Protein AF-A0A1M2ZT88-F1 (afdb_monomer_lite)

pLDDT: mean 84.91, std 18.12, range [32.75, 98.5]

Secondary structure (DSSP, 8-state):
--GGGGS-TTTTTGGGSSPPPHHHHHHHHHHHHHHHHHHHHHHHHHHHHHH--GGGGHHHHHHHHHHHHHHHHHHHTSTT-HHHHHHHHHHHHHHHHHHHHHHHHHHHHHHH--

Foldseek 3Di:
DDPPQPPDPQNVPPPPDDDDDPVVVLVVVLVVLLVVLVVLQVVLLVLLVVQDDDPSNVLNVVLVVLLVVLSVQLSVCVVVDDVSNVSSVCSSVVSSVVSNVNSVVSVVCVVPVD

Radius of gyration: 18.71 Å; chains: 1; bounding box: 45×30×52 Å

Structure (mmCIF, N/CA/C/O backbone):
data_AF-A0A1M2ZT88-F1
#
_entry.id   AF-A0A1M2ZT88-F1
#
loop_
_atom_site.group_PDB
_atom_site.id
_atom_site.type_symbol
_atom_site.label_atom_id
_atom_site.label_alt_id
_atom_site.label_comp_id
_atom_site.label_asym_id
_atom_site.label_entity_id
_atom_site.label_seq_id
_atom_site.pdbx_PDB_ins_code
_atom_site.Cartn_x
_atom_site.Cartn_y
_atom_site.Cartn_z
_atom_site.occupancy
_atom_site.B_iso_or_equiv
_atom_site.auth_seq_id
_atom_site.auth_comp_id
_atom_site.auth_asym_id
_atom_site.auth_atom_id
_atom_site.pdbx_PDB_model_num
ATOM 1 N N . MET A 1 1 ? 9.270 -18.933 -9.554 1.00 32.75 1 MET A N 1
ATOM 2 C CA . MET A 1 1 ? 10.526 -18.760 -10.325 1.00 32.75 1 MET A CA 1
ATOM 3 C C . MET A 1 1 ? 10.169 -18.520 -11.788 1.00 32.75 1 MET A C 1
ATOM 5 O O . MET A 1 1 ? 9.550 -19.391 -12.380 1.00 32.75 1 MET A O 1
ATOM 9 N N . SER A 1 2 ? 10.448 -17.339 -12.350 1.00 37.09 2 SER A N 1
ATOM 10 C CA . SER A 1 2 ? 9.938 -16.959 -13.679 1.00 37.09 2 SER A CA 1
ATOM 11 C C . SER A 1 2 ? 10.751 -17.571 -14.832 1.00 37.09 2 SER A C 1
ATOM 13 O O . SER A 1 2 ? 11.984 -17.624 -14.809 1.00 37.09 2 SER A O 1
ATOM 15 N N . SER A 1 3 ? 10.013 -18.035 -15.840 1.00 46.50 3 SER A N 1
ATOM 16 C CA . SER A 1 3 ? 10.423 -18.757 -17.052 1.00 46.50 3 SER A CA 1
ATOM 17 C C . SER A 1 3 ? 11.121 -17.895 -18.114 1.00 46.50 3 SER A C 1
ATOM 19 O O . SER A 1 3 ? 11.584 -18.420 -19.124 1.00 46.50 3 SER A O 1
ATOM 21 N N . ALA A 1 4 ? 11.233 -16.581 -17.891 1.00 48.16 4 ALA A N 1
ATOM 22 C CA . ALA A 1 4 ? 11.850 -15.652 -18.839 1.00 48.16 4 ALA A CA 1
ATOM 23 C C . ALA A 1 4 ? 13.364 -15.884 -19.009 1.00 48.16 4 ALA A C 1
ATOM 25 O O . ALA A 1 4 ? 13.892 -15.677 -20.095 1.00 48.16 4 ALA A O 1
ATOM 26 N N . ARG A 1 5 ? 14.042 -16.398 -17.972 1.00 47.25 5 ARG A N 1
ATOM 27 C CA . ARG A 1 5 ? 15.488 -16.696 -17.995 1.00 47.25 5 ARG A CA 1
ATOM 28 C C . ARG A 1 5 ? 15.885 -17.789 -18.993 1.00 47.25 5 ARG A C 1
ATOM 30 O O . ARG A 1 5 ? 17.045 -17.878 -19.358 1.00 47.25 5 ARG A O 1
ATOM 37 N N . TYR A 1 6 ? 14.942 -18.630 -19.419 1.00 48.12 6 TYR A N 1
ATOM 38 C CA . TYR A 1 6 ? 15.257 -19.802 -20.240 1.00 48.12 6 TYR A CA 1
ATOM 39 C C . TYR A 1 6 ? 15.208 -19.528 -21.753 1.00 48.12 6 TYR A C 1
ATOM 41 O O . TYR A 1 6 ? 15.712 -20.329 -22.530 1.00 48.12 6 TYR A O 1
ATOM 49 N N . ARG A 1 7 ? 14.592 -18.423 -22.203 1.00 47.28 7 ARG A N 1
ATOM 50 C CA . ARG A 1 7 ? 14.289 -18.214 -23.636 1.00 47.28 7 ARG A CA 1
ATOM 51 C C . ARG A 1 7 ? 15.232 -17.263 -24.377 1.00 47.28 7 ARG A C 1
ATOM 53 O O . ARG A 1 7 ? 15.109 -17.143 -25.589 1.00 47.28 7 ARG A O 1
ATOM 60 N N . SER A 1 8 ? 16.154 -16.602 -23.683 1.00 45.50 8 SER A N 1
ATOM 61 C CA . SER A 1 8 ? 17.105 -15.661 -24.283 1.00 45.50 8 SER A CA 1
ATOM 62 C C . SER A 1 8 ? 18.515 -16.227 -24.184 1.00 45.50 8 SER A C 1
ATOM 64 O O . SER A 1 8 ? 19.013 -16.440 -23.083 1.00 45.50 8 SER A O 1
ATOM 66 N N . ALA A 1 9 ? 19.174 -16.457 -25.324 1.00 53.00 9 ALA A N 1
ATOM 67 C CA . ALA A 1 9 ? 20.548 -16.965 -25.371 1.00 53.00 9 ALA A CA 1
ATOM 68 C C . ALA A 1 9 ? 21.548 -16.072 -24.604 1.00 53.00 9 ALA A C 1
ATOM 70 O O . ALA A 1 9 ? 22.553 -16.575 -24.107 1.00 53.00 9 ALA A O 1
ATOM 71 N N . ALA A 1 10 ? 21.244 -14.776 -24.454 1.00 52.69 10 ALA A N 1
ATOM 72 C CA . ALA A 1 10 ? 22.039 -13.833 -23.668 1.00 52.69 10 ALA A CA 1
ATOM 73 C C . ALA A 1 10 ? 21.863 -13.998 -22.144 1.00 52.69 10 ALA A C 1
ATOM 75 O O . ALA A 1 10 ? 22.775 -13.681 -21.391 1.00 52.69 10 ALA A O 1
ATOM 76 N N . ASP A 1 11 ? 20.726 -14.533 -21.685 1.00 49.03 11 ASP A N 1
ATOM 77 C CA . ASP A 1 11 ? 20.354 -14.583 -20.262 1.00 49.03 11 ASP A CA 1
ATOM 78 C C . ASP A 1 11 ? 20.453 -16.004 -19.650 1.00 49.03 11 ASP A C 1
ATOM 80 O O . ASP A 1 11 ? 20.220 -16.191 -18.453 1.00 49.03 11 ASP A O 1
ATOM 84 N N . ILE A 1 12 ? 20.836 -17.016 -20.447 1.00 53.91 12 ILE A N 1
ATOM 85 C CA . ILE A 1 12 ? 21.057 -18.415 -20.011 1.00 53.91 12 ILE A CA 1
ATOM 86 C C . ILE A 1 12 ? 22.328 -18.556 -19.140 1.00 53.91 12 ILE A C 1
ATOM 88 O O . ILE A 1 12 ? 22.445 -19.492 -18.349 1.00 53.91 12 ILE A O 1
ATOM 92 N N . GLY A 1 13 ? 23.268 -17.609 -19.228 1.00 49.25 13 GLY A N 1
ATOM 93 C CA . GLY A 1 13 ? 24.620 -17.687 -18.653 1.00 49.25 13 GLY A CA 1
ATOM 94 C C . GLY A 1 13 ? 24.776 -17.376 -17.159 1.00 49.25 13 GLY A C 1
ATOM 95 O O . GLY A 1 13 ? 25.888 -17.064 -16.735 1.00 49.25 13 GLY A O 1
ATOM 96 N N . GLY A 1 14 ? 23.705 -17.444 -16.360 1.00 44.84 14 GLY A N 1
ATOM 97 C CA . GLY A 1 14 ? 23.747 -17.141 -14.925 1.00 44.84 14 GLY A CA 1
ATOM 98 C C . GLY A 1 14 ? 24.070 -15.671 -14.621 1.00 44.84 14 GLY A C 1
ATOM 99 O O . GLY A 1 14 ? 24.502 -14.912 -15.480 1.00 44.84 14 GLY A O 1
ATOM 100 N N . ALA A 1 15 ? 23.877 -15.249 -13.371 1.00 51.81 15 ALA A N 1
ATOM 101 C CA . ALA A 1 15 ? 24.067 -13.867 -12.900 1.00 51.81 15 ALA A CA 1
ATOM 102 C C . ALA A 1 15 ? 25.513 -13.311 -13.018 1.00 51.81 15 ALA A C 1
ATOM 104 O O . ALA A 1 15 ? 25.835 -12.304 -12.396 1.00 51.81 15 ALA A O 1
ATOM 105 N N . ALA A 1 16 ? 26.397 -13.968 -13.776 1.00 51.94 16 ALA A N 1
ATOM 106 C CA . ALA A 1 16 ? 27.836 -13.738 -13.796 1.00 51.94 16 ALA A CA 1
ATOM 107 C C . ALA A 1 16 ? 28.400 -13.268 -15.152 1.00 51.94 16 ALA A C 1
ATOM 109 O O . ALA A 1 16 ? 29.607 -13.053 -15.244 1.00 51.94 16 ALA A O 1
ATOM 110 N N . LYS A 1 17 ? 27.592 -13.102 -16.212 1.00 50.97 17 LYS A N 1
ATOM 111 C CA . LYS A 1 17 ? 28.107 -12.698 -17.536 1.00 50.97 17 LYS A CA 1
ATOM 112 C C . LYS A 1 17 ? 27.212 -11.687 -18.258 1.00 50.97 17 LYS A C 1
ATOM 114 O O . LYS A 1 17 ? 26.475 -12.040 -19.167 1.00 50.97 17 LYS A O 1
ATOM 119 N N . GLY A 1 18 ? 27.367 -10.414 -17.897 1.00 56.53 18 GLY A 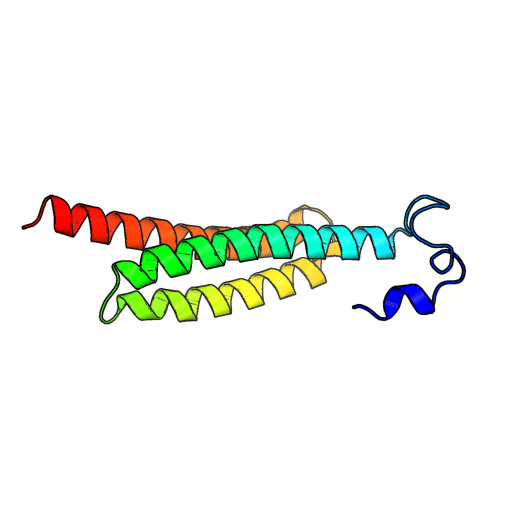N 1
ATOM 120 C CA . GLY A 1 18 ? 26.938 -9.271 -18.713 1.00 56.53 18 GLY A CA 1
ATOM 121 C C . GLY A 1 18 ? 25.758 -8.470 -18.148 1.00 56.53 18 GLY A C 1
ATOM 122 O O . GLY A 1 18 ? 24.990 -8.987 -17.337 1.00 56.53 18 GLY A O 1
ATOM 123 N N . PRO A 1 19 ? 25.633 -7.183 -18.532 1.00 56.47 19 PRO A N 1
ATOM 124 C CA . PRO A 1 19 ? 24.512 -6.347 -18.121 1.00 56.47 19 PRO A CA 1
ATOM 125 C C . PRO A 1 19 ? 23.185 -6.949 -18.614 1.00 56.47 19 PRO A C 1
ATOM 127 O O . PRO A 1 19 ? 23.134 -7.473 -19.729 1.00 56.47 19 PRO A O 1
ATOM 130 N N . PRO A 1 20 ? 22.114 -6.885 -17.801 1.00 61.22 20 PRO A N 1
ATOM 131 C CA . PRO A 1 20 ? 20.816 -7.439 -18.165 1.00 61.22 20 PRO A CA 1
ATOM 132 C C . PRO A 1 20 ? 20.304 -6.806 -19.458 1.00 61.22 20 PRO A C 1
ATOM 134 O O . PRO A 1 20 ? 20.466 -5.601 -19.676 1.00 61.22 20 PRO A O 1
ATOM 137 N N . SER A 1 21 ? 19.637 -7.605 -20.294 1.00 74.12 21 SER A N 1
ATOM 138 C CA . SER A 1 21 ? 18.935 -7.068 -21.460 1.00 74.12 21 SER A CA 1
ATOM 139 C C . SER A 1 21 ? 17.941 -5.969 -21.029 1.00 74.12 21 SER A C 1
ATOM 141 O O . SER A 1 21 ? 17.383 -6.047 -19.927 1.00 74.12 21 SER A O 1
ATOM 143 N N . PRO A 1 22 ? 17.683 -4.938 -21.859 1.00 74.19 22 PRO A N 1
ATOM 144 C CA . PRO A 1 22 ? 16.782 -3.838 -21.496 1.00 74.19 22 PRO A CA 1
ATOM 145 C C . PRO A 1 22 ? 15.399 -4.305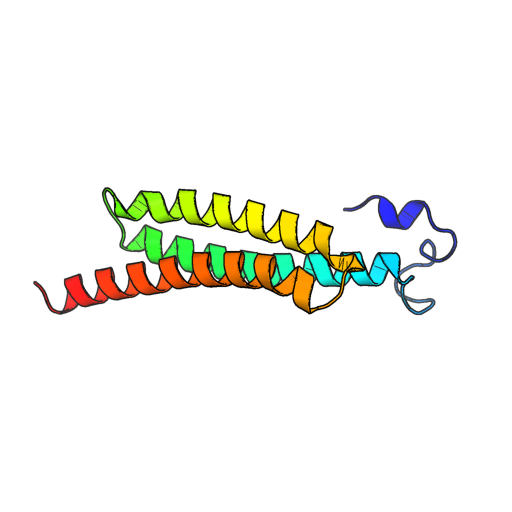 -21.014 1.00 74.19 22 PRO A C 1
ATOM 147 O O . PRO A 1 22 ? 14.830 -3.737 -20.083 1.00 74.19 22 PRO A O 1
ATOM 150 N N . GLU A 1 23 ? 14.883 -5.395 -21.585 1.00 77.88 23 GLU A N 1
ATOM 151 C CA . GLU A 1 23 ? 13.618 -6.008 -21.172 1.00 77.88 23 GLU A CA 1
ATOM 152 C C . GLU A 1 23 ? 13.702 -6.668 -19.782 1.00 77.88 23 GLU A C 1
ATOM 154 O O . GLU A 1 23 ? 12.768 -6.578 -18.978 1.00 77.88 23 GLU A O 1
ATOM 159 N N . LEU A 1 24 ? 14.826 -7.318 -19.460 1.00 81.19 24 LEU A N 1
ATOM 160 C CA . LEU A 1 24 ? 15.043 -7.914 -18.144 1.00 81.19 24 LEU A CA 1
ATOM 161 C C . LEU A 1 24 ? 15.199 -6.833 -17.067 1.00 81.19 24 LEU A C 1
ATOM 163 O O . LEU A 1 24 ? 14.634 -6.973 -15.982 1.00 81.19 24 LEU A O 1
ATOM 167 N N . ALA A 1 25 ? 15.884 -5.729 -17.379 1.00 81.31 25 ALA A N 1
ATOM 168 C CA . ALA A 1 25 ? 16.035 -4.591 -16.473 1.00 81.31 25 ALA A CA 1
ATOM 169 C C . ALA A 1 25 ? 14.675 -3.982 -16.076 1.00 81.31 25 ALA A C 1
ATOM 171 O O . ALA A 1 25 ? 14.436 -3.720 -14.896 1.00 81.31 25 ALA A O 1
ATOM 172 N N . VAL A 1 26 ? 13.747 -3.844 -17.032 1.00 82.94 26 VAL A N 1
ATOM 173 C CA . VAL A 1 26 ? 12.363 -3.394 -16.784 1.00 82.94 26 VAL A CA 1
ATOM 174 C C . VAL A 1 26 ? 11.634 -4.334 -15.820 1.00 82.94 26 VAL A C 1
ATOM 176 O O . VAL A 1 26 ? 11.020 -3.883 -14.852 1.00 82.94 26 VAL A O 1
ATOM 179 N N . LYS A 1 27 ? 11.723 -5.651 -16.044 1.00 85.75 27 LYS A N 1
ATOM 180 C CA . LYS A 1 27 ? 11.061 -6.658 -15.196 1.00 85.75 27 LYS A CA 1
ATOM 181 C C . LYS A 1 27 ? 11.622 -6.674 -13.777 1.00 85.75 27 LYS A C 1
ATOM 183 O O . LYS A 1 27 ? 10.848 -6.797 -12.830 1.00 85.75 27 LYS A O 1
ATOM 188 N N . VAL A 1 28 ? 12.939 -6.526 -13.623 1.00 88.62 28 VAL A N 1
ATOM 189 C CA . VAL A 1 28 ? 13.594 -6.439 -12.308 1.00 88.62 28 VAL A CA 1
ATOM 190 C C . VAL A 1 28 ? 13.155 -5.177 -11.571 1.00 88.62 28 VAL A C 1
ATOM 192 O O . VAL A 1 28 ? 12.717 -5.276 -10.428 1.00 88.62 28 VAL A O 1
ATOM 195 N N . ALA A 1 29 ? 13.183 -4.014 -12.227 1.00 87.12 29 ALA A N 1
ATOM 196 C CA . ALA A 1 29 ? 12.734 -2.758 -11.630 1.00 87.12 29 ALA A CA 1
ATOM 197 C C . ALA A 1 29 ? 11.252 -2.809 -11.222 1.00 87.12 29 ALA A C 1
ATOM 199 O O . ALA A 1 29 ? 10.887 -2.368 -10.132 1.00 87.12 29 ALA A O 1
ATOM 200 N N . PHE A 1 30 ? 10.397 -3.405 -12.059 1.00 90.12 30 PHE A N 1
ATOM 201 C CA . PHE A 1 30 ? 8.995 -3.638 -11.725 1.00 90.12 30 PHE A CA 1
ATOM 202 C C . PHE A 1 30 ? 8.830 -4.545 -10.499 1.00 90.12 30 PHE A C 1
ATOM 204 O O . PHE A 1 30 ? 8.040 -4.215 -9.613 1.00 90.12 30 PHE A O 1
ATOM 211 N N . LEU A 1 31 ? 9.554 -5.668 -10.427 1.00 93.44 31 LEU A N 1
ATOM 212 C CA . LEU A 1 31 ? 9.479 -6.596 -9.294 1.00 93.44 31 LEU A CA 1
ATOM 213 C C . LEU A 1 31 ? 9.957 -5.944 -7.999 1.00 93.44 31 LEU A C 1
ATOM 215 O O . LEU A 1 31 ? 9.242 -6.011 -7.005 1.00 93.44 31 LEU A O 1
ATOM 219 N N . GLN A 1 32 ? 11.120 -5.291 -8.029 1.00 93.94 32 GLN A N 1
ATOM 220 C CA . GLN A 1 32 ? 11.699 -4.615 -6.869 1.00 93.94 32 GLN A CA 1
ATOM 221 C C . GLN A 1 32 ? 10.721 -3.585 -6.301 1.00 93.94 32 GLN A C 1
ATOM 223 O O . GLN A 1 32 ? 10.371 -3.625 -5.125 1.00 93.94 32 GLN A O 1
ATOM 228 N N . ASN A 1 33 ? 10.183 -2.735 -7.171 1.00 93.12 33 ASN A N 1
ATOM 229 C CA . ASN A 1 33 ? 9.216 -1.727 -6.775 1.00 93.12 33 ASN A CA 1
ATOM 230 C C . ASN A 1 33 ? 7.889 -2.334 -6.277 1.00 93.12 33 ASN A C 1
ATOM 232 O O . ASN A 1 33 ? 7.286 -1.815 -5.342 1.00 93.12 33 ASN A O 1
ATOM 236 N N . THR A 1 34 ? 7.441 -3.448 -6.864 1.00 95.38 34 THR A N 1
ATOM 237 C CA . THR A 1 34 ? 6.254 -4.168 -6.371 1.00 95.38 34 THR A CA 1
ATOM 238 C C . THR A 1 34 ? 6.496 -4.730 -4.975 1.00 95.38 34 THR A C 1
ATOM 240 O O . THR A 1 34 ? 5.609 -4.631 -4.138 1.00 95.38 34 THR A O 1
ATOM 243 N N . LEU A 1 35 ? 7.676 -5.303 -4.712 1.00 96.81 35 LEU A N 1
ATOM 244 C CA . LEU A 1 35 ? 8.027 -5.858 -3.405 1.00 96.81 35 LEU A CA 1
ATOM 245 C C . LEU A 1 35 ? 8.110 -4.771 -2.335 1.00 96.81 35 LEU A C 1
ATOM 247 O O . LEU A 1 35 ? 7.543 -4.947 -1.262 1.00 96.81 35 LEU A O 1
ATOM 251 N N . GLU A 1 36 ? 8.748 -3.640 -2.637 1.00 96.44 36 GLU A N 1
ATOM 252 C CA . GLU A 1 36 ? 8.817 -2.490 -1.727 1.00 96.44 36 GLU A CA 1
ATOM 253 C C . GLU A 1 36 ? 7.418 -1.971 -1.375 1.00 96.44 36 GLU A C 1
ATOM 255 O O . GLU A 1 36 ? 7.087 -1.808 -0.201 1.00 96.44 36 GLU A O 1
ATOM 260 N N . GLN A 1 37 ? 6.559 -1.770 -2.377 1.00 96.31 37 GLN A N 1
ATOM 261 C CA . GLN A 1 37 ? 5.197 -1.296 -2.135 1.00 96.31 37 GLN A CA 1
ATOM 262 C C . GLN A 1 37 ? 4.319 -2.338 -1.439 1.00 96.31 37 GLN A C 1
ATOM 264 O O . GLN A 1 37 ? 3.520 -1.971 -0.582 1.00 96.31 37 GLN A O 1
ATOM 269 N N . ALA A 1 38 ? 4.456 -3.621 -1.779 1.00 97.19 38 ALA A N 1
ATOM 270 C CA . ALA A 1 38 ? 3.722 -4.697 -1.120 1.00 97.19 38 ALA A CA 1
ATOM 271 C C . ALA A 1 38 ? 4.129 -4.813 0.351 1.00 97.19 38 ALA A C 1
ATOM 273 O O . ALA A 1 38 ? 3.268 -4.961 1.210 1.00 97.19 38 ALA A O 1
ATOM 274 N N . PHE A 1 39 ? 5.423 -4.688 0.655 1.00 97.94 39 PHE A N 1
ATOM 275 C CA . PHE A 1 39 ? 5.918 -4.694 2.027 1.00 97.94 39 PHE A CA 1
ATOM 276 C C . PHE A 1 39 ? 5.322 -3.544 2.851 1.00 97.94 39 PHE A C 1
ATOM 278 O O . PHE A 1 39 ? 4.820 -3.772 3.953 1.00 97.94 39 PHE A O 1
ATOM 285 N N . LEU A 1 40 ? 5.294 -2.327 2.294 1.00 97.56 40 LEU A N 1
ATOM 286 C CA . LEU A 1 40 ? 4.630 -1.180 2.925 1.00 97.56 40 LEU A CA 1
ATOM 287 C C . LEU A 1 40 ? 3.119 -1.406 3.090 1.00 97.56 40 LEU A C 1
ATOM 289 O O . LEU A 1 40 ? 2.565 -1.086 4.138 1.00 97.56 40 LEU A O 1
ATOM 293 N N . GLY A 1 41 ? 2.458 -1.983 2.083 1.00 97.69 41 GLY A N 1
ATOM 294 C CA . GLY A 1 41 ? 1.035 -2.323 2.132 1.00 97.69 41 GLY A CA 1
ATOM 295 C C . GLY A 1 41 ? 0.710 -3.320 3.244 1.00 97.69 41 GLY A C 1
ATOM 296 O O . GLY A 1 41 ? -0.157 -3.046 4.068 1.00 97.69 41 GLY A O 1
ATOM 297 N N . VAL A 1 42 ? 1.472 -4.415 3.343 1.00 98.06 42 VAL A N 1
ATOM 298 C CA . VAL A 1 42 ? 1.337 -5.412 4.419 1.00 98.06 42 VAL A CA 1
ATOM 299 C C . VAL A 1 42 ? 1.515 -4.760 5.789 1.00 98.06 42 VAL A C 1
ATOM 301 O O . VAL A 1 42 ? 0.711 -5.000 6.688 1.00 98.06 42 VAL A O 1
ATOM 304 N N . GLY A 1 43 ? 2.523 -3.899 5.954 1.00 98.19 43 GLY A N 1
ATOM 305 C CA . GLY A 1 43 ? 2.709 -3.140 7.191 1.00 98.19 43 GLY A CA 1
ATOM 306 C C . GLY A 1 43 ? 1.499 -2.262 7.534 1.00 98.19 43 GLY A C 1
ATOM 307 O O . GLY A 1 43 ? 1.056 -2.246 8.685 1.00 98.19 43 GLY A O 1
ATOM 308 N N . ALA A 1 44 ? 0.928 -1.578 6.539 1.00 98.06 44 ALA A N 1
ATOM 309 C CA . ALA A 1 44 ? -0.256 -0.740 6.709 1.00 98.06 44 ALA A CA 1
ATOM 310 C C . ALA A 1 44 ? -1.498 -1.564 7.082 1.00 98.06 44 ALA A C 1
ATOM 312 O O . ALA A 1 44 ? -2.259 -1.165 7.965 1.00 98.06 44 ALA A O 1
ATOM 313 N N . HIS A 1 45 ? -1.695 -2.724 6.447 1.00 98.25 45 HIS A N 1
ATOM 314 C CA . HIS A 1 45 ? -2.800 -3.634 6.746 1.00 98.25 45 HIS A CA 1
ATOM 315 C C . HIS A 1 45 ? -2.691 -4.240 8.133 1.00 98.25 45 HIS A C 1
ATOM 317 O O . HIS A 1 45 ? -3.694 -4.265 8.835 1.00 98.25 45 HIS A O 1
ATOM 323 N N . LEU A 1 46 ? -1.507 -4.697 8.547 1.00 98.31 46 LEU A N 1
ATOM 324 C CA . LEU A 1 46 ? -1.302 -5.249 9.888 1.00 98.31 46 LEU A CA 1
ATOM 325 C C . LEU A 1 46 ? -1.604 -4.200 10.959 1.00 98.31 46 LEU A C 1
ATOM 327 O O . LEU A 1 46 ? -2.343 -4.477 11.906 1.00 98.31 46 LEU A O 1
ATOM 331 N N . LEU A 1 47 ? -1.094 -2.978 10.778 1.00 97.94 47 LEU A N 1
ATOM 332 C CA . LEU A 1 47 ? -1.380 -1.881 11.694 1.00 97.94 47 LEU A CA 1
ATOM 333 C C . LEU A 1 47 ? -2.879 -1.567 11.720 1.00 97.94 47 LEU A C 1
ATOM 335 O O . LEU A 1 47 ? -3.474 -1.542 12.796 1.00 97.94 47 LEU A O 1
ATOM 339 N N . LEU A 1 48 ? -3.509 -1.375 10.557 1.00 98.19 48 LEU A N 1
ATOM 340 C CA . LEU A 1 48 ? -4.931 -1.054 10.487 1.00 98.19 48 LEU A CA 1
ATOM 341 C C . LEU A 1 48 ? -5.796 -2.178 11.060 1.00 98.19 48 LEU A C 1
ATOM 343 O O . LEU A 1 48 ? -6.667 -1.893 11.867 1.00 98.19 48 LEU A O 1
ATOM 347 N N . ALA A 1 49 ? -5.546 -3.440 10.718 1.00 97.56 49 ALA A N 1
ATOM 348 C CA . ALA A 1 49 ? -6.309 -4.585 11.213 1.00 97.56 49 ALA A CA 1
ATOM 349 C C . ALA A 1 49 ? -6.207 -4.757 12.737 1.00 97.56 49 ALA A C 1
ATOM 351 O O . ALA A 1 49 ? -7.163 -5.213 13.358 1.00 97.56 49 ALA A O 1
ATOM 352 N N . SER A 1 50 ? -5.092 -4.346 13.353 1.00 97.19 50 SER A N 1
ATOM 353 C CA . SER A 1 50 ? -4.930 -4.399 14.813 1.00 97.19 50 SER A CA 1
ATOM 354 C C . SER A 1 50 ? -5.827 -3.406 15.566 1.00 97.19 50 SER A C 1
ATOM 356 O O . SER A 1 50 ? -6.151 -3.622 16.735 1.00 97.19 50 SER A O 1
ATOM 358 N N . VAL A 1 51 ? -6.253 -2.319 14.907 1.00 96.81 51 VAL A N 1
ATOM 359 C CA . VAL A 1 51 ? -7.043 -1.249 15.537 1.00 96.81 51 VAL A CA 1
ATOM 360 C C . VAL A 1 51 ? -8.410 -1.016 14.899 1.00 96.81 51 VAL A C 1
ATOM 362 O O . VAL A 1 51 ? -9.282 -0.429 15.531 1.00 96.81 51 VAL A O 1
ATOM 365 N N . ALA A 1 52 ? -8.646 -1.452 13.671 1.00 95.38 52 ALA A N 1
ATOM 366 C CA . ALA A 1 52 ? -9.878 -1.182 12.950 1.00 95.38 52 ALA A CA 1
ATOM 367 C C . ALA A 1 52 ? -11.011 -2.124 13.364 1.00 95.38 52 ALA A C 1
ATOM 369 O O . ALA A 1 52 ? -10.816 -3.295 13.669 1.00 95.38 52 ALA A O 1
ATOM 370 N N . GLY A 1 53 ? -12.230 -1.597 13.305 1.00 94.12 53 GLY A N 1
ATOM 371 C CA . GLY A 1 53 ? -13.466 -2.362 13.407 1.00 94.12 53 GLY A CA 1
ATOM 372 C C . GLY A 1 53 ? -14.545 -1.753 12.515 1.00 94.12 53 GLY A C 1
ATOM 373 O O . GLY A 1 53 ? -14.419 -0.615 12.045 1.00 94.12 53 GLY A O 1
ATOM 374 N N . GLY A 1 54 ? -15.614 -2.510 12.269 1.00 94.00 54 GLY A N 1
ATOM 375 C CA . GLY A 1 54 ? -16.749 -2.061 11.461 1.00 94.00 54 GLY A CA 1
ATOM 376 C C . GLY A 1 54 ? -16.330 -1.583 10.067 1.00 94.00 54 GLY A C 1
ATOM 377 O O . GLY A 1 54 ? -15.562 -2.248 9.374 1.00 94.00 54 GLY A O 1
ATOM 378 N N . ARG A 1 55 ? -16.814 -0.400 9.661 1.00 94.12 55 ARG A N 1
ATOM 379 C CA . ARG A 1 55 ? -16.600 0.145 8.306 1.00 94.12 55 ARG A CA 1
ATOM 380 C C . ARG A 1 55 ? -15.128 0.348 7.929 1.00 94.12 55 ARG A C 1
ATOM 382 O O . ARG A 1 55 ? -14.808 0.340 6.748 1.00 94.12 55 ARG A O 1
ATOM 389 N N . TRP A 1 56 ? -14.235 0.527 8.904 1.00 94.56 56 TRP A N 1
ATOM 390 C CA . TRP A 1 56 ? -12.817 0.793 8.641 1.00 94.56 56 TRP A CA 1
ATOM 391 C C . TRP A 1 56 ? -12.087 -0.418 8.052 1.00 94.56 56 TRP A C 1
ATOM 393 O O . TRP A 1 56 ? -11.109 -0.241 7.331 1.00 94.56 56 TRP A O 1
ATOM 403 N N . LEU A 1 57 ? -12.601 -1.636 8.267 1.00 96.00 57 LEU A N 1
ATOM 404 C CA . LEU A 1 57 ? -12.072 -2.852 7.642 1.00 96.00 57 LEU A CA 1
ATOM 405 C C . LEU A 1 57 ? -12.234 -2.845 6.113 1.00 96.00 57 LEU A C 1
ATOM 407 O O . LEU A 1 57 ? -11.449 -3.483 5.417 1.00 96.00 57 LEU A O 1
ATOM 411 N N . ALA A 1 58 ? -13.187 -2.075 5.569 1.00 97.25 58 ALA A N 1
ATOM 412 C CA . ALA A 1 5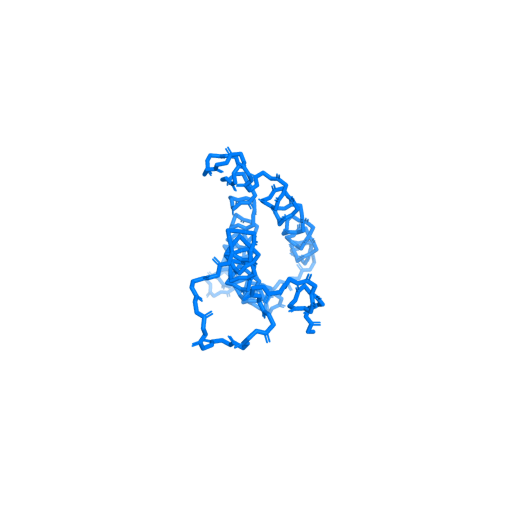8 ? -13.354 -1.932 4.123 1.00 97.25 58 ALA A CA 1
ATOM 413 C C . ALA A 1 58 ? -12.129 -1.293 3.443 1.00 97.25 58 ALA A C 1
ATOM 415 O O . ALA A 1 58 ? -11.891 -1.544 2.263 1.00 97.25 58 ALA A O 1
ATOM 416 N N . LEU A 1 59 ? -11.321 -0.517 4.179 1.00 97.25 59 LEU A N 1
ATOM 417 C CA . LEU A 1 59 ? -10.076 0.050 3.654 1.00 97.25 59 LEU A CA 1
ATOM 418 C C . LEU A 1 59 ? -9.040 -1.028 3.318 1.00 97.25 59 LEU A C 1
ATOM 420 O O . LEU A 1 59 ? -8.255 -0.818 2.397 1.00 97.25 59 LEU A O 1
ATOM 424 N N . LEU A 1 60 ? -9.050 -2.179 4.003 1.00 97.38 60 LEU A N 1
ATOM 425 C CA . LEU A 1 60 ? -8.168 -3.305 3.668 1.00 97.38 60 LEU A CA 1
ATOM 426 C C . LEU A 1 60 ? -8.455 -3.773 2.234 1.00 97.38 60 LEU A C 1
ATOM 428 O O . LEU A 1 60 ? -7.581 -3.735 1.378 1.00 97.38 60 LEU A O 1
ATOM 432 N N . ILE A 1 61 ? -9.727 -4.056 1.942 1.00 97.69 61 ILE A N 1
ATOM 433 C CA . ILE A 1 61 ? -10.167 -4.504 0.615 1.00 97.69 61 ILE A CA 1
ATOM 434 C C . ILE A 1 61 ? -9.965 -3.416 -0.446 1.00 97.69 61 ILE A C 1
ATOM 436 O O . ILE A 1 61 ? -9.447 -3.683 -1.528 1.00 97.69 61 ILE A O 1
ATOM 440 N N . ALA A 1 62 ? -10.361 -2.175 -0.149 1.00 97.94 62 ALA A N 1
ATOM 441 C CA . ALA A 1 62 ? -10.241 -1.076 -1.102 1.00 97.94 62 ALA A CA 1
ATOM 442 C C . ALA A 1 62 ? -8.776 -0.796 -1.474 1.00 97.94 62 ALA A C 1
ATOM 444 O O . ALA A 1 62 ? -8.470 -0.571 -2.645 1.00 97.94 62 ALA A O 1
ATOM 445 N N . SER A 1 63 ? -7.867 -0.838 -0.496 1.00 97.56 63 SER A N 1
ATOM 446 C CA . SER A 1 63 ? -6.441 -0.616 -0.741 1.00 97.56 63 SER A CA 1
ATOM 447 C C . SER A 1 63 ? -5.805 -1.737 -1.567 1.00 97.56 63 SER A C 1
ATOM 449 O O . SER A 1 63 ? -5.011 -1.421 -2.449 1.00 97.56 63 SER A O 1
ATOM 451 N N . ASP A 1 64 ? -6.208 -3.000 -1.392 1.00 97.50 64 ASP A N 1
ATOM 452 C CA . ASP A 1 64 ? -5.754 -4.117 -2.238 1.00 97.50 64 ASP A CA 1
ATOM 453 C C . ASP A 1 64 ? -6.213 -3.975 -3.694 1.00 97.50 64 ASP A C 1
ATOM 455 O O . ASP A 1 64 ? -5.436 -4.170 -4.634 1.00 97.50 64 ASP A O 1
ATOM 459 N N . VAL A 1 65 ? -7.472 -3.574 -3.902 1.00 98.25 65 VAL A N 1
ATOM 460 C CA . VAL A 1 65 ? -8.005 -3.310 -5.247 1.00 98.25 65 VAL A CA 1
ATOM 461 C C . VAL A 1 65 ? -7.232 -2.170 -5.914 1.00 98.25 65 VAL A C 1
ATOM 463 O O . VAL A 1 65 ? -6.800 -2.296 -7.063 1.00 98.25 65 VAL A O 1
ATOM 466 N N . LEU A 1 66 ? -7.002 -1.069 -5.193 1.00 97.94 66 LEU A N 1
ATOM 467 C CA . LEU A 1 66 ? -6.217 0.062 -5.693 1.00 97.94 66 LEU A CA 1
ATOM 468 C C . LEU A 1 66 ? -4.755 -0.315 -5.943 1.00 97.94 66 LEU A C 1
ATOM 470 O O . LEU A 1 66 ? -4.174 0.137 -6.930 1.00 97.94 66 LEU A O 1
ATOM 474 N N . PHE A 1 67 ? -4.170 -1.174 -5.107 1.00 97.50 67 PHE A N 1
ATOM 475 C CA . PHE A 1 67 ? -2.827 -1.699 -5.313 1.00 97.50 67 PHE A CA 1
ATOM 476 C C . PHE A 1 67 ? -2.743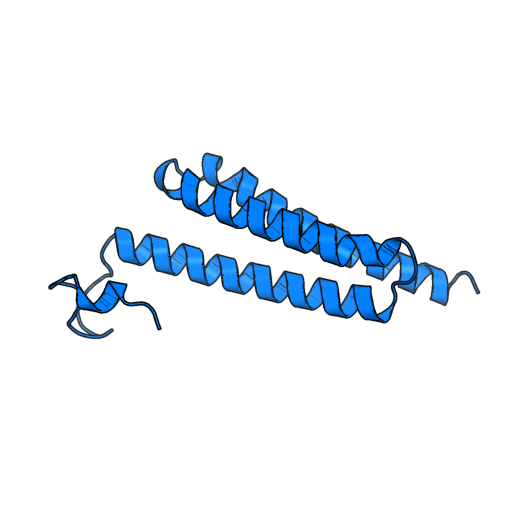 -2.456 -6.641 1.00 97.50 67 PHE A C 1
ATOM 478 O O . PHE A 1 67 ? -1.881 -2.153 -7.467 1.00 97.50 67 PHE A O 1
ATOM 485 N N . ALA A 1 68 ? -3.680 -3.373 -6.903 1.00 97.50 68 ALA A N 1
ATOM 486 C CA . ALA A 1 68 ? -3.731 -4.126 -8.155 1.00 97.50 68 ALA A CA 1
ATOM 487 C C . ALA A 1 68 ? -3.884 -3.208 -9.383 1.00 97.50 68 ALA A C 1
ATOM 489 O O . ALA A 1 68 ? -3.146 -3.356 -10.363 1.00 97.50 68 ALA A O 1
ATOM 490 N N . ILE A 1 69 ? -4.783 -2.219 -9.313 1.00 97.25 69 ILE A N 1
ATOM 491 C CA . ILE A 1 69 ? -4.973 -1.215 -10.374 1.00 97.25 69 ILE A CA 1
ATOM 492 C C . ILE A 1 69 ? -3.684 -0.418 -10.605 1.00 97.25 69 ILE A C 1
ATOM 494 O O . ILE A 1 69 ? -3.265 -0.233 -11.753 1.00 97.25 69 ILE A O 1
ATOM 498 N N . GLY A 1 70 ? -3.027 0.025 -9.533 1.00 96.06 70 GLY A N 1
ATOM 499 C CA . GLY A 1 70 ? -1.785 0.787 -9.612 1.00 96.06 70 GLY A CA 1
ATOM 500 C C . GLY A 1 70 ? -0.643 -0.021 -10.229 1.00 96.06 70 GLY A C 1
ATOM 501 O O . GLY A 1 70 ? 0.025 0.477 -11.137 1.00 96.06 70 GLY A O 1
ATOM 502 N N . ARG A 1 71 ? -0.467 -1.294 -9.838 1.00 95.06 71 ARG A N 1
ATOM 503 C CA . ARG A 1 71 ? 0.550 -2.184 -10.435 1.00 95.06 71 ARG A CA 1
ATOM 504 C C . ARG A 1 71 ? 0.290 -2.445 -11.915 1.00 95.06 71 ARG A C 1
ATOM 506 O O . ARG A 1 71 ? 1.228 -2.402 -12.711 1.00 95.06 71 ARG A O 1
ATOM 513 N N . LEU A 1 72 ? -0.967 -2.681 -12.292 1.00 94.12 72 LEU A N 1
ATOM 514 C CA . LEU A 1 72 ? -1.346 -2.916 -13.685 1.00 94.12 72 LEU A CA 1
ATOM 515 C C . LEU A 1 72 ? -1.094 -1.680 -14.555 1.00 94.12 72 LEU A C 1
ATOM 517 O O . LEU A 1 72 ? -0.554 -1.799 -15.655 1.00 94.12 72 LEU A O 1
ATOM 521 N N . SER A 1 73 ? -1.440 -0.500 -14.040 1.00 92.38 73 SER A N 1
ATOM 522 C CA . SER A 1 73 ? -1.210 0.778 -14.718 1.00 92.38 73 SER A CA 1
ATOM 523 C C . SER A 1 73 ? 0.286 1.064 -14.862 1.00 92.38 73 SER A C 1
ATOM 525 O O . SER A 1 73 ? 0.753 1.369 -15.955 1.00 92.38 73 SER A O 1
ATOM 527 N N . PHE A 1 74 ? 1.063 0.877 -13.790 1.00 89.69 74 PHE A N 1
ATOM 528 C CA . PHE A 1 74 ? 2.514 1.066 -13.805 1.00 89.69 74 PHE A CA 1
ATOM 529 C C . PHE A 1 74 ? 3.211 0.152 -14.819 1.00 89.69 74 PHE A C 1
ATOM 531 O O . PHE A 1 74 ? 4.102 0.603 -15.534 1.00 89.69 74 PHE A O 1
ATOM 538 N N . TYR A 1 75 ? 2.817 -1.125 -14.884 1.00 88.44 75 TYR A N 1
ATOM 539 C CA . TYR A 1 75 ? 3.412 -2.081 -15.819 1.00 88.44 75 TYR A CA 1
ATOM 540 C C . TYR A 1 75 ? 3.098 -1.723 -17.275 1.00 88.44 75 TYR A C 1
ATOM 542 O O . TYR A 1 75 ? 3.991 -1.754 -18.118 1.00 88.44 75 TYR A O 1
ATOM 550 N N . ARG A 1 76 ? 1.845 -1.349 -17.569 1.00 88.62 76 ARG A N 1
ATOM 551 C CA . ARG A 1 76 ? 1.422 -0.973 -18.927 1.00 88.62 76 ARG A CA 1
ATOM 552 C C . ARG A 1 76 ? 2.094 0.297 -19.428 1.00 88.62 76 ARG A C 1
ATOM 554 O O . ARG A 1 76 ? 2.506 0.336 -20.576 1.00 88.62 76 ARG A O 1
ATOM 561 N N . CYS A 1 77 ? 2.243 1.289 -18.561 1.00 87.50 77 CYS A N 1
ATOM 562 C CA . CYS A 1 77 ? 2.833 2.578 -18.906 1.00 87.50 77 CYS A CA 1
ATOM 563 C C . CYS A 1 77 ? 4.361 2.607 -18.747 1.00 87.50 77 CYS A C 1
ATOM 565 O O . CYS A 1 77 ? 4.961 3.681 -18.758 1.00 87.50 77 CYS A O 1
ATOM 567 N N . TYR A 1 78 ? 5.014 1.454 -18.553 1.00 81.81 78 TYR A N 1
ATOM 568 C CA . TYR A 1 78 ? 6.449 1.427 -18.275 1.00 81.81 78 TYR A CA 1
ATOM 569 C C . TYR A 1 78 ? 7.286 1.895 -19.473 1.00 81.81 78 TYR A C 1
ATOM 571 O O . TYR A 1 78 ? 8.270 2.612 -19.287 1.00 81.81 78 TYR A O 1
ATOM 579 N N . SER A 1 79 ? 6.885 1.524 -20.694 1.00 82.00 79 SER A N 1
ATOM 580 C CA . SER A 1 79 ? 7.522 1.957 -21.949 1.00 82.00 79 SER A CA 1
ATOM 581 C C . SER A 1 79 ? 7.371 3.451 -22.220 1.00 82.00 79 SER A C 1
ATOM 583 O O . SER A 1 79 ? 8.207 4.033 -22.905 1.00 82.00 79 SER A O 1
ATOM 585 N N . ASP A 1 80 ? 6.340 4.071 -21.649 1.00 83.06 80 ASP A N 1
ATOM 586 C CA . ASP A 1 80 ? 5.909 5.432 -21.982 1.00 83.06 80 ASP A CA 1
ATOM 587 C C . ASP A 1 80 ? 6.618 6.493 -21.115 1.00 83.06 80 ASP A C 1
ATOM 589 O O . ASP A 1 80 ? 6.327 7.687 -21.179 1.00 83.06 80 ASP A O 1
ATOM 593 N N . GLY A 1 81 ? 7.581 6.063 -20.291 1.00 81.12 81 GLY A N 1
ATOM 594 C CA . GLY A 1 81 ? 8.462 6.930 -19.516 1.00 81.12 81 GLY A CA 1
ATOM 595 C C . GLY A 1 81 ? 8.020 7.176 -18.069 1.00 81.12 81 GLY A C 1
ATOM 596 O O . GLY A 1 81 ? 7.128 6.538 -17.513 1.00 81.12 81 GLY A O 1
ATOM 597 N N . ALA A 1 82 ? 8.720 8.085 -17.385 1.00 78.06 82 ALA A N 1
ATOM 598 C CA . ALA A 1 82 ? 8.532 8.311 -15.948 1.00 78.06 82 ALA A CA 1
ATOM 599 C C . ALA A 1 82 ? 7.171 8.932 -15.591 1.00 78.06 82 ALA A C 1
ATOM 601 O O . ALA A 1 82 ? 6.560 8.508 -14.612 1.00 78.06 82 ALA A O 1
ATOM 602 N N . GLY A 1 83 ? 6.679 9.884 -16.392 1.00 79.69 83 GLY A N 1
ATOM 603 C CA . GLY A 1 83 ? 5.399 10.555 -16.142 1.00 79.69 83 GLY A CA 1
ATOM 604 C C . GLY A 1 83 ? 4.205 9.603 -16.216 1.00 79.69 83 GLY A C 1
ATOM 605 O O . GLY A 1 83 ? 3.350 9.616 -15.336 1.00 79.69 83 GLY A O 1
ATOM 606 N N . ALA A 1 84 ? 4.193 8.703 -17.201 1.00 80.81 84 ALA A N 1
ATOM 607 C CA . ALA A 1 84 ? 3.111 7.737 -17.383 1.00 80.81 84 ALA A CA 1
ATOM 608 C C . ALA A 1 84 ? 3.038 6.704 -16.234 1.00 80.81 84 ALA A C 1
ATOM 610 O O . ALA A 1 84 ? 1.959 6.264 -15.842 1.00 80.81 84 ALA A O 1
ATOM 611 N N . ARG A 1 85 ? 4.181 6.376 -15.613 1.00 86.06 85 ARG A N 1
ATOM 612 C CA . ARG A 1 85 ? 4.258 5.493 -14.434 1.00 86.06 85 ARG A CA 1
ATOM 613 C C . ARG A 1 85 ? 3.809 6.157 -13.128 1.00 86.06 85 ARG A C 1
ATOM 615 O O . ARG A 1 85 ? 3.475 5.449 -12.175 1.00 86.06 85 ARG A O 1
ATOM 622 N N . ALA A 1 86 ? 3.808 7.490 -13.064 1.00 90.06 86 ALA A N 1
ATOM 623 C CA . ALA A 1 86 ? 3.548 8.234 -11.832 1.00 90.06 86 ALA A CA 1
ATOM 624 C C . ALA A 1 86 ? 2.143 7.975 -11.276 1.00 90.06 86 ALA A C 1
ATOM 626 O O . ALA A 1 86 ? 1.989 7.864 -10.063 1.00 90.06 86 ALA A O 1
ATOM 627 N N . PHE A 1 87 ? 1.145 7.800 -12.149 1.00 91.94 87 PHE A N 1
ATOM 628 C CA . PHE A 1 87 ? -0.216 7.460 -11.733 1.00 91.94 87 PHE A CA 1
ATOM 629 C C . PHE A 1 87 ? -0.245 6.158 -10.924 1.00 91.94 87 PHE A C 1
ATOM 631 O O . PHE A 1 87 ? -0.674 6.162 -9.775 1.00 91.94 87 PHE A O 1
ATOM 638 N N . GLY A 1 88 ? 0.295 5.066 -11.480 1.00 92.81 88 GLY A N 1
ATOM 639 C CA . GLY A 1 88 ? 0.319 3.770 -10.800 1.00 92.81 88 GLY A CA 1
ATOM 640 C C . GLY A 1 88 ? 1.073 3.815 -9.469 1.00 92.81 88 GLY A C 1
ATOM 641 O O . GLY A 1 88 ? 0.588 3.283 -8.472 1.00 92.81 88 GLY A O 1
ATOM 642 N N . MET A 1 89 ? 2.209 4.525 -9.436 1.00 94.44 89 MET A N 1
ATOM 643 C CA . MET A 1 89 ? 2.980 4.769 -8.211 1.00 94.44 89 MET A CA 1
ATOM 644 C C . MET A 1 89 ? 2.169 5.516 -7.149 1.00 94.44 89 MET A C 1
ATOM 646 O O . MET A 1 89 ? 2.109 5.083 -5.996 1.00 94.44 89 MET A O 1
ATOM 650 N N . ALA A 1 90 ? 1.536 6.625 -7.535 1.00 95.62 90 ALA A N 1
ATOM 651 C CA . ALA A 1 90 ? 0.747 7.451 -6.635 1.00 95.62 90 ALA A CA 1
ATOM 652 C C . ALA A 1 90 ? -0.451 6.673 -6.084 1.00 95.62 90 ALA A C 1
ATOM 654 O O . ALA A 1 90 ? -0.669 6.692 -4.878 1.00 95.62 90 ALA A O 1
ATOM 655 N N . THR A 1 91 ? -1.173 5.922 -6.923 1.00 97.06 91 THR A N 1
ATOM 656 C CA . THR A 1 91 ? -2.311 5.098 -6.489 1.00 97.06 91 THR A CA 1
ATOM 657 C C . THR A 1 91 ? -1.908 4.113 -5.392 1.00 97.06 91 THR A C 1
ATOM 659 O O . THR A 1 91 ? -2.549 4.071 -4.344 1.00 97.06 91 THR A O 1
ATOM 662 N N . THR A 1 92 ? -0.820 3.360 -5.588 1.00 96.88 92 THR A N 1
ATOM 663 C CA . THR A 1 92 ? -0.330 2.390 -4.591 1.00 96.88 92 THR A CA 1
ATOM 664 C C . THR A 1 92 ? 0.151 3.056 -3.302 1.00 96.88 92 THR A C 1
ATOM 666 O O . THR A 1 92 ? -0.150 2.573 -2.212 1.00 96.88 92 THR A O 1
ATOM 669 N N . ALA A 1 93 ? 0.870 4.177 -3.410 1.00 95.94 93 ALA A N 1
ATOM 670 C CA . ALA A 1 93 ? 1.417 4.876 -2.253 1.00 95.94 93 ALA A CA 1
ATOM 671 C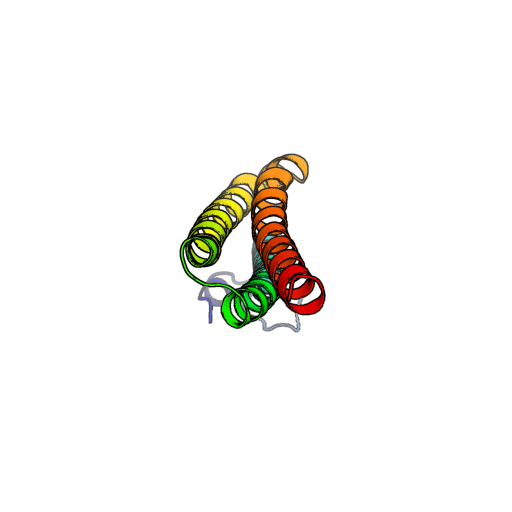 C . ALA A 1 93 ? 0.311 5.532 -1.418 1.00 95.94 93 ALA A C 1
ATOM 673 O O . ALA A 1 93 ? 0.305 5.408 -0.195 1.00 95.94 93 ALA A O 1
ATOM 674 N N . LEU A 1 94 ? -0.651 6.183 -2.077 1.00 97.75 94 LEU A N 1
ATOM 675 C CA . LEU A 1 94 ? -1.788 6.815 -1.415 1.00 97.75 94 LEU A CA 1
ATOM 676 C C . LEU A 1 94 ? -2.680 5.779 -0.732 1.00 97.75 94 LEU A C 1
ATOM 678 O O . LEU A 1 94 ? -3.081 6.008 0.402 1.00 97.75 94 LEU A O 1
ATOM 682 N N . ALA A 1 95 ? -2.928 4.623 -1.359 1.00 97.50 95 ALA A N 1
ATOM 683 C CA . ALA A 1 95 ? -3.705 3.549 -0.741 1.00 97.50 95 ALA A CA 1
ATOM 684 C C . ALA A 1 95 ? -3.085 3.074 0.588 1.00 97.50 95 ALA A C 1
ATOM 686 O O . ALA A 1 95 ? -3.771 3.039 1.611 1.00 97.50 95 ALA A O 1
ATOM 687 N N . ALA A 1 96 ? -1.779 2.780 0.599 1.00 97.81 96 ALA A N 1
ATOM 688 C CA . ALA A 1 96 ? -1.074 2.375 1.816 1.00 97.81 96 ALA A CA 1
ATOM 689 C C . ALA A 1 96 ? -1.031 3.503 2.862 1.00 97.81 96 ALA A C 1
ATOM 691 O O . ALA A 1 96 ? -1.287 3.272 4.046 1.00 97.81 96 ALA A O 1
ATOM 692 N N . LEU A 1 97 ? -0.761 4.739 2.430 1.00 98.31 97 LEU A N 1
ATOM 693 C CA . LEU A 1 97 ? -0.727 5.903 3.314 1.00 98.31 97 LEU A CA 1
ATOM 694 C C . LEU A 1 97 ? -2.084 6.144 3.986 1.00 98.31 97 LEU A C 1
ATOM 696 O O . LEU A 1 97 ? -2.131 6.399 5.186 1.00 98.31 97 LEU A O 1
ATOM 700 N N . THR A 1 98 ? -3.194 6.015 3.255 1.00 98.44 98 THR A N 1
ATOM 701 C CA . THR A 1 98 ? -4.540 6.132 3.828 1.00 98.44 98 THR A CA 1
ATOM 702 C C . THR A 1 98 ? -4.776 5.095 4.925 1.00 98.44 98 THR A C 1
ATOM 704 O O . THR A 1 98 ? -5.317 5.449 5.972 1.00 98.44 98 THR A O 1
ATOM 707 N N . CYS A 1 99 ? -4.332 3.847 4.744 1.00 98.44 99 CYS A N 1
ATOM 708 C CA . CYS A 1 99 ? -4.416 2.826 5.791 1.00 98.44 99 CYS A CA 1
ATOM 709 C C . CYS A 1 99 ? -3.598 3.203 7.035 1.00 98.44 99 CYS A C 1
ATOM 711 O O . CYS A 1 99 ? -4.122 3.117 8.146 1.00 98.44 99 CYS A O 1
ATOM 713 N N . TYR A 1 100 ? -2.363 3.686 6.863 1.00 98.50 100 TYR A N 1
ATOM 714 C CA . TYR A 1 100 ? -1.532 4.159 7.977 1.00 98.50 100 TYR A CA 1
ATOM 715 C C . TYR A 1 100 ? -2.172 5.326 8.734 1.00 98.50 100 TYR A C 1
ATOM 717 O O . TYR A 1 100 ? -2.226 5.310 9.965 1.00 98.50 100 TYR A O 1
ATOM 725 N N . LEU A 1 101 ? -2.680 6.327 8.012 1.00 98.44 101 LEU A N 1
ATOM 726 C CA . LEU A 1 101 ? -3.310 7.505 8.608 1.00 98.44 101 LEU A CA 1
ATOM 727 C C . LEU A 1 101 ? -4.596 7.137 9.350 1.00 98.44 101 LEU A C 1
ATOM 729 O O . LEU A 1 101 ? -4.790 7.578 10.481 1.00 98.44 101 LEU A O 1
ATOM 733 N N . ALA A 1 102 ? -5.442 6.290 8.757 1.00 98.12 102 ALA A N 1
ATOM 734 C CA . ALA A 1 102 ? -6.652 5.802 9.409 1.00 98.12 102 ALA A CA 1
ATOM 735 C C . ALA A 1 102 ? -6.320 5.026 10.690 1.00 98.12 102 ALA A C 1
ATOM 737 O O . ALA A 1 102 ? -6.910 5.287 11.737 1.00 98.12 102 ALA A O 1
ATOM 738 N N . ALA A 1 103 ? -5.340 4.121 10.639 1.00 98.00 103 ALA A N 1
ATOM 739 C CA . ALA A 1 103 ? -4.921 3.360 11.810 1.00 98.00 103 ALA A CA 1
ATOM 740 C C . ALA A 1 103 ? -4.369 4.271 12.918 1.00 98.00 103 ALA A C 1
ATOM 742 O O . ALA A 1 103 ? -4.735 4.126 14.083 1.00 98.00 103 ALA A O 1
ATOM 743 N N . SER A 1 104 ? -3.548 5.255 12.545 1.00 97.62 104 SER A N 1
ATOM 744 C CA . SER A 1 104 ? -2.981 6.237 13.474 1.00 97.62 104 SER A CA 1
ATOM 745 C C . SER A 1 104 ? -4.073 7.080 14.134 1.00 97.62 104 SER A C 1
ATOM 747 O O . SER A 1 104 ? -4.072 7.245 15.350 1.00 97.62 104 SER A O 1
ATOM 749 N N . ALA A 1 105 ? -5.051 7.557 13.358 1.00 97.06 105 ALA A N 1
ATOM 750 C CA . ALA A 1 105 ? -6.183 8.322 13.874 1.00 97.06 105 ALA A CA 1
ATOM 751 C C . ALA A 1 105 ? -7.043 7.498 14.847 1.00 97.06 105 ALA A C 1
ATOM 753 O O . ALA A 1 105 ? -7.419 7.996 15.907 1.00 97.06 105 ALA A O 1
ATOM 754 N N . LEU A 1 106 ? -7.312 6.227 14.525 1.00 96.56 106 LEU A N 1
ATOM 755 C CA . LEU A 1 106 ? -8.044 5.315 15.409 1.00 96.56 106 LEU A CA 1
ATOM 756 C C . LEU A 1 106 ? -7.285 5.047 16.713 1.00 96.56 106 LEU A C 1
ATOM 758 O O . LEU A 1 106 ? -7.894 5.021 17.782 1.00 96.56 106 LEU A O 1
ATOM 762 N N . LEU A 1 107 ? -5.965 4.867 16.637 1.00 96.19 107 LEU A N 1
ATOM 763 C CA . LEU A 1 107 ? -5.121 4.655 17.809 1.00 96.19 107 LEU A CA 1
ATOM 764 C C . LEU A 1 107 ? -5.103 5.892 18.716 1.00 96.19 107 LEU A C 1
ATOM 766 O O . LEU A 1 107 ? -5.354 5.770 19.911 1.00 96.19 107 LEU A O 1
ATOM 770 N N . ILE A 1 108 ? -4.879 7.080 18.150 1.00 96.38 108 ILE A N 1
ATOM 771 C CA . ILE A 1 108 ? -4.904 8.353 18.888 1.00 96.38 108 ILE A CA 1
ATOM 772 C C . ILE A 1 108 ? -6.277 8.562 19.537 1.00 96.38 108 ILE A C 1
ATOM 774 O O . ILE A 1 108 ? -6.351 8.873 20.724 1.00 96.38 108 ILE A O 1
ATOM 778 N N . GLY A 1 109 ? -7.365 8.321 18.800 1.00 95.00 109 GLY A N 1
ATOM 779 C CA . GLY A 1 109 ? -8.724 8.426 19.335 1.00 95.00 109 GLY A CA 1
ATOM 780 C C . GLY A 1 109 ? -8.970 7.516 20.541 1.00 95.00 109 GLY A C 1
ATOM 781 O O . GLY A 1 109 ? -9.637 7.927 21.482 1.00 95.00 109 GLY A O 1
ATOM 782 N N . ARG A 1 110 ? -8.385 6.313 20.565 1.00 92.69 110 ARG A N 1
ATOM 783 C CA . ARG A 1 110 ? -8.464 5.406 21.725 1.00 92.69 110 ARG A CA 1
ATOM 784 C C . ARG A 1 110 ? -7.621 5.857 22.913 1.00 92.69 110 ARG A C 1
ATOM 786 O O . ARG A 1 110 ? -8.008 5.597 24.044 1.00 92.69 110 ARG A O 1
ATOM 793 N N . LEU A 1 111 ? -6.469 6.478 22.663 1.00 92.69 111 LEU A N 1
ATOM 794 C CA . LEU A 1 111 ? -5.554 6.915 23.720 1.00 92.69 111 LEU A CA 1
ATOM 795 C C . LEU A 1 111 ? -6.028 8.191 24.426 1.00 92.69 111 LEU A C 1
ATOM 797 O O . LEU A 1 111 ? -5.782 8.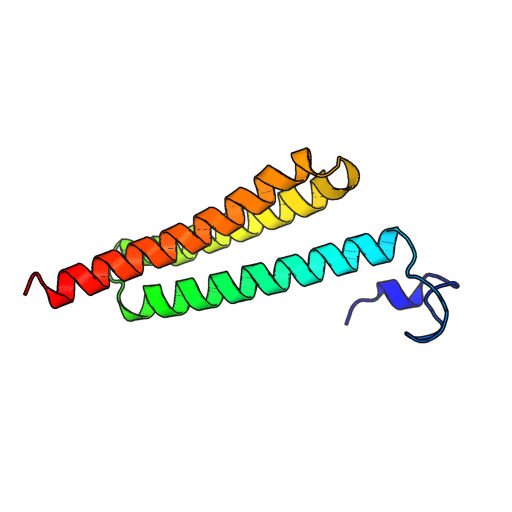340 25.617 1.00 92.69 111 LEU A O 1
ATOM 801 N N . PHE A 1 112 ? -6.686 9.102 23.701 1.00 90.88 112 PHE A N 1
ATOM 802 C CA . PHE A 1 112 ? -7.060 10.429 24.215 1.00 90.88 112 PHE A CA 1
ATOM 803 C C . PHE A 1 112 ? -8.570 10.684 24.295 1.00 90.88 112 PHE A C 1
ATOM 805 O O . PHE A 1 112 ? -8.978 11.697 24.854 1.00 90.88 112 PHE A O 1
ATOM 812 N N . GLY A 1 113 ? -9.393 9.817 23.704 1.00 69.69 113 GLY A N 1
ATOM 813 C CA . GLY A 1 113 ? -10.853 9.947 23.672 1.00 69.69 113 GLY A CA 1
ATOM 814 C C . GLY A 1 113 ? -11.595 8.950 24.564 1.00 69.69 113 GLY A C 1
ATOM 815 O O . GLY A 1 113 ? -12.790 8.753 24.349 1.00 69.69 113 GLY A O 1
ATOM 816 N N . GLY A 1 114 ? -10.883 8.289 25.484 1.00 53.31 114 GLY A N 1
ATOM 817 C CA . GLY A 1 114 ? -11.464 7.464 26.548 1.00 53.31 114 GLY A CA 1
ATOM 818 C C . GLY A 1 114 ? -12.005 8.302 27.696 1.00 53.31 114 GLY A C 1
ATOM 819 O O . GLY A 1 114 ? -11.367 9.330 28.014 1.00 53.31 114 GLY A O 1
#

Sequence (114 aa):
MSSARYRSAADIGGAAKGPPSPELAVKVAFLQNTLEQAFLGVGAHLLLASVAGGRWLALLIASDVLFAIGRLSFYRCYSDGAGARAFGMATTALAALTCYLAASALLIGRLFGG